Protein AF-A0A8S3JWG3-F1 (afdb_monomer)

pLDDT: mean 90.5, std 8.12, range [55.91, 97.75]

Solvent-accessible surface area (backbone atoms only — not comparable to full-atom values): 5491 Å² total; per-residue (Å²): 109,72,54,80,72,67,29,51,31,36,39,37,56,76,48,80,82,69,28,93,60,39,49,98,46,89,48,65,92,72,66,94,40,81,42,63,38,57,68,58,49,58,54,48,62,71,36,89,56,36,49,91,69,22,53,56,93,42,41,47,66,53,55,53,50,50,51,55,52,51,55,51,65,76,41,79,84,53,54,73,46,79,51,73,51,84,58,93,85,112

Nearest PDB structures (foldseek):
  2vyf-assembly1_B  TM=2.851E-01  e=9.852E+00  Geobacillus kaustophilus HTA426

Mean predicted aligned error: 3.99 Å

Radius of gyration: 13.69 Å; Cα contacts (8 Å, |Δi|>4): 101; chains: 1; bounding box: 32×31×35 Å

Organism: NCBI:txid392030

Secondary structure (DSSP, 8-state):
-GGGGT-EEEEEES-TTS-TTTTTS---SS-SSSEE-HHHHHHHHTSTTEETTEETTEEHHHHHHHHHHHHHHH-SSS-EEEEEE--TT-

Sequence (90 aa):
MINDSGYVTQWAEDMQFVGTFQYRLKGFRDPPVDHYGRPFYLFAESKKTSKPFCFGSITRFQAMFDWIRNFFDMYPHQPKFSYLFHADYS

Foldseek 3Di:
DVVVVQAQEEEEELDLCCDPQPPVHPRDPDDPHPYYCNVVNVVQCPDPCDDQQDSNPHGSVRVVVVVVVVVCVVCVPTHYYYDYYYDSVD

Structure (mmCIF, N/CA/C/O backbone):
data_AF-A0A8S3JWG3-F1
#
_entry.id   AF-A0A8S3JWG3-F1
#
loop_
_atom_site.group_PDB
_atom_site.id
_atom_site.type_symbol
_atom_site.label_atom_id
_atom_site.label_alt_id
_atom_site.label_comp_id
_atom_site.label_asym_id
_atom_site.label_entity_id
_atom_site.label_seq_id
_atom_site.pdbx_PDB_ins_code
_atom_site.Cartn_x
_atom_site.Cartn_y
_atom_site.Cartn_z
_atom_site.occupancy
_atom_site.B_iso_or_equiv
_atom_site.auth_seq_id
_atom_site.auth_comp_id
_atom_site.auth_asym_id
_atom_site.auth_atom_id
_atom_site.pdbx_PDB_model_num
ATOM 1 N N . MET A 1 1 ? -12.882 -10.934 12.341 1.00 55.91 1 MET A N 1
ATOM 2 C CA . MET A 1 1 ? -11.731 -10.286 11.664 1.00 55.91 1 MET A CA 1
ATOM 3 C C . MET A 1 1 ? -11.697 -8.814 12.067 1.00 55.91 1 MET A C 1
ATOM 5 O O . MET A 1 1 ? -12.703 -8.338 12.563 1.00 55.91 1 MET A O 1
ATOM 9 N N . ILE A 1 2 ? -10.575 -8.093 11.925 1.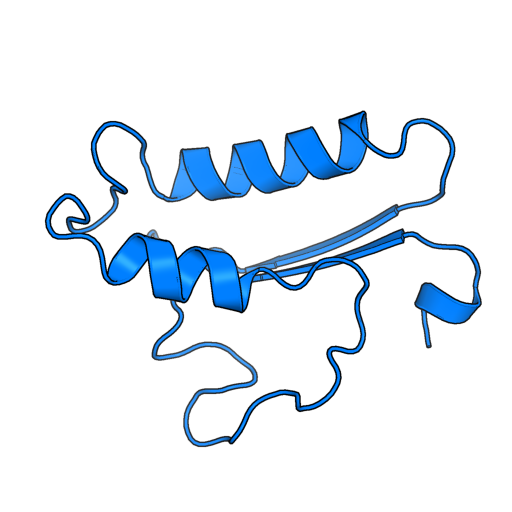00 62.72 2 ILE A N 1
ATOM 10 C CA . ILE A 1 2 ? -10.467 -6.683 12.382 1.00 62.72 2 ILE A CA 1
ATOM 11 C C . ILE A 1 2 ? -11.531 -5.782 11.724 1.00 62.72 2 ILE A C 1
ATOM 13 O O . ILE A 1 2 ? -12.058 -4.887 12.377 1.00 62.72 2 ILE A O 1
ATOM 17 N N . ASN A 1 3 ? -11.901 -6.074 10.473 1.00 60.84 3 ASN A N 1
ATOM 18 C CA . ASN A 1 3 ? -12.981 -5.383 9.766 1.00 60.84 3 ASN A CA 1
ATOM 19 C C . ASN A 1 3 ? -14.357 -5.551 10.467 1.00 60.84 3 ASN A C 1
ATOM 21 O O . ASN A 1 3 ? -15.124 -4.601 10.586 1.00 60.84 3 ASN A O 1
ATOM 25 N N . ASP A 1 4 ? -14.626 -6.705 11.090 1.00 69.56 4 ASP A N 1
ATOM 26 C CA . ASP A 1 4 ? -15.888 -6.955 11.816 1.00 69.56 4 ASP A CA 1
ATOM 27 C C . ASP A 1 4 ? -16.022 -6.128 13.110 1.00 69.56 4 ASP A C 1
ATOM 29 O O . ASP A 1 4 ? -17.089 -6.086 13.720 1.00 69.56 4 ASP A O 1
ATOM 33 N N . SER A 1 5 ? -14.946 -5.456 13.532 1.00 81.38 5 SER A N 1
ATOM 34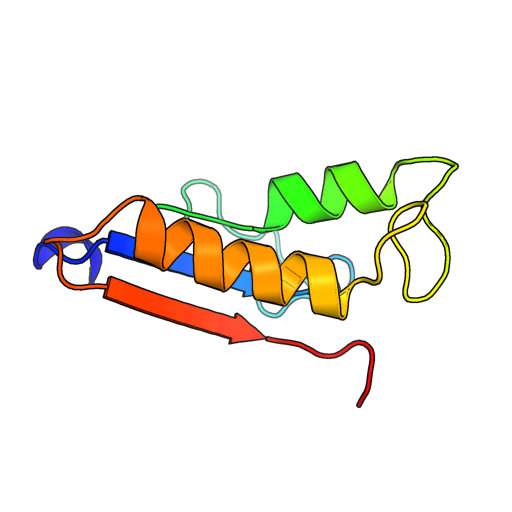 C CA . SER A 1 5 ? -14.921 -4.568 14.699 1.00 81.38 5 SER A CA 1
ATOM 35 C C . SER A 1 5 ? -15.203 -3.099 14.346 1.00 81.38 5 SER A C 1
ATOM 37 O O . SER A 1 5 ? -15.011 -2.225 15.192 1.00 81.38 5 SER A O 1
ATOM 39 N N . GLY A 1 6 ? -15.620 -2.803 13.107 1.00 88.75 6 GLY A N 1
ATOM 40 C CA . GLY A 1 6 ? -15.944 -1.448 12.641 1.00 88.75 6 GLY A CA 1
ATOM 41 C C . GLY A 1 6 ? -14.737 -0.611 12.203 1.00 88.75 6 GLY A C 1
ATOM 42 O O . GLY A 1 6 ? -14.870 0.598 12.010 1.00 88.75 6 GLY A O 1
ATOM 43 N N . TYR A 1 7 ? -13.565 -1.236 12.056 1.00 94.06 7 TYR A N 1
ATOM 44 C CA . TYR A 1 7 ? -12.373 -0.594 11.508 1.00 94.06 7 TYR A CA 1
ATOM 45 C C . TYR A 1 7 ? -12.383 -0.673 9.992 1.00 94.06 7 TYR A C 1
ATOM 47 O O . TYR A 1 7 ? -12.608 -1.742 9.436 1.00 94.06 7 TYR A O 1
ATOM 55 N N . VAL A 1 8 ? -12.004 0.421 9.338 1.00 95.88 8 VAL A N 1
ATOM 56 C CA . VAL A 1 8 ? -11.570 0.341 7.944 1.00 95.88 8 VAL A CA 1
ATOM 57 C C . VAL A 1 8 ? -10.132 -0.160 7.938 1.00 95.88 8 VAL A C 1
ATOM 59 O O . VAL A 1 8 ? -9.288 0.311 8.711 1.00 95.88 8 VAL A O 1
ATOM 62 N N . THR A 1 9 ? -9.849 -1.133 7.086 1.00 96.12 9 THR A N 1
ATOM 63 C CA . THR A 1 9 ? -8.594 -1.880 7.079 1.00 96.12 9 THR A CA 1
ATOM 64 C C . THR A 1 9 ? -7.875 -1.768 5.740 1.00 96.12 9 THR A C 1
ATOM 66 O O . THR A 1 9 ? -8.499 -1.788 4.678 1.00 96.12 9 THR A O 1
ATOM 69 N N . GLN A 1 10 ? -6.545 -1.672 5.771 1.00 95.50 10 GLN A N 1
ATOM 70 C CA . GLN A 1 10 ? -5.735 -1.733 4.556 1.00 95.50 10 GLN A CA 1
ATOM 71 C C . GLN A 1 10 ? -4.468 -2.571 4.711 1.00 95.50 10 GLN A C 1
ATOM 73 O O . GLN A 1 10 ? -3.832 -2.567 5.769 1.00 95.50 10 GLN A O 1
ATOM 78 N N . TRP A 1 11 ? -4.103 -3.253 3.621 1.00 94.25 11 TRP A N 1
ATOM 79 C CA . TRP A 1 11 ? -2.861 -4.006 3.471 1.00 94.25 11 TRP A CA 1
ATOM 80 C C . TRP A 1 11 ? -2.238 -3.799 2.090 1.00 94.25 11 TRP A C 1
ATOM 82 O O . TRP A 1 11 ? -2.899 -3.999 1.065 1.00 94.25 11 TRP A O 1
ATOM 92 N N . ALA A 1 12 ? -0.952 -3.452 2.050 1.00 94.06 12 ALA A N 1
ATOM 93 C CA . ALA A 1 12 ? -0.204 -3.299 0.806 1.00 94.06 12 ALA A CA 1
ATOM 94 C C . ALA A 1 12 ? 1.293 -3.594 0.979 1.00 94.06 12 ALA A C 1
ATOM 96 O O . ALA A 1 12 ? 1.858 -3.415 2.054 1.00 94.06 12 ALA A O 1
ATOM 97 N N . GLU A 1 13 ? 1.934 -4.003 -0.113 1.00 92.44 13 GLU A N 1
ATOM 98 C CA . GLU A 1 13 ? 3.383 -4.202 -0.213 1.00 92.44 13 GLU A CA 1
ATOM 99 C C . GLU A 1 13 ? 3.864 -3.583 -1.530 1.00 92.44 13 GLU A C 1
ATOM 101 O O . GLU A 1 13 ? 3.118 -3.576 -2.507 1.00 92.44 13 GLU A O 1
ATOM 106 N N . ASP A 1 14 ? 5.081 -3.062 -1.596 1.00 89.00 14 ASP A N 1
ATOM 107 C CA . ASP A 1 14 ? 5.639 -2.432 -2.803 1.00 89.00 14 ASP A CA 1
ATOM 108 C C . ASP A 1 14 ? 6.328 -3.417 -3.766 1.00 89.00 14 ASP A C 1
ATOM 110 O O . ASP A 1 14 ? 6.519 -3.082 -4.932 1.00 89.00 14 ASP A O 1
ATOM 114 N N . MET A 1 15 ? 6.643 -4.639 -3.318 1.00 88.00 15 MET A N 1
ATOM 115 C CA . MET A 1 15 ? 7.249 -5.702 -4.133 1.00 88.00 15 MET A CA 1
ATOM 116 C C . MET A 1 15 ? 6.280 -6.856 -4.421 1.00 88.00 15 MET A C 1
ATOM 118 O O . MET A 1 15 ? 6.258 -7.877 -3.730 1.00 88.00 15 MET A O 1
ATOM 122 N N . GLN A 1 16 ? 5.502 -6.763 -5.500 1.00 83.25 16 GLN A N 1
ATOM 123 C CA . GLN A 1 16 ? 4.431 -7.739 -5.761 1.00 83.25 16 GLN A CA 1
ATOM 124 C C . GLN A 1 16 ? 4.904 -9.151 -6.127 1.00 83.25 16 GLN A C 1
ATOM 126 O O . GLN A 1 16 ? 4.119 -10.101 -6.014 1.00 83.25 16 GLN A O 1
ATOM 131 N N . PHE A 1 17 ? 6.150 -9.306 -6.575 1.00 82.94 17 PHE A N 1
ATOM 132 C CA . PHE A 1 17 ? 6.708 -10.599 -6.983 1.00 82.94 17 PHE A CA 1
ATOM 133 C C . PHE A 1 17 ? 7.220 -11.443 -5.801 1.00 82.94 17 PHE A C 1
ATOM 135 O O . PHE A 1 17 ? 7.274 -12.668 -5.911 1.00 82.94 17 PHE A O 1
ATOM 142 N N . VAL A 1 18 ? 7.554 -10.808 -4.672 1.00 88.62 18 VAL A N 1
ATOM 143 C CA . VAL A 1 18 ? 8.058 -11.444 -3.434 1.00 88.62 18 VAL A CA 1
ATOM 144 C C . VAL A 1 18 ? 7.218 -11.087 -2.203 1.00 88.62 18 VAL A C 1
ATOM 146 O O . VAL A 1 18 ? 7.683 -11.221 -1.078 1.00 88.62 18 VAL A O 1
ATOM 149 N N . GLY A 1 19 ? 5.969 -10.663 -2.409 1.00 87.12 19 GLY A N 1
ATOM 150 C CA . GLY A 1 19 ? 5.071 -10.278 -1.321 1.00 87.12 19 GLY A CA 1
ATOM 151 C C . GLY A 1 19 ? 4.807 -11.411 -0.325 1.00 87.12 19 GLY A C 1
ATOM 152 O O . GLY A 1 19 ? 4.753 -12.594 -0.694 1.00 87.12 19 GLY A O 1
ATOM 153 N N . THR A 1 20 ? 4.605 -11.034 0.935 1.00 90.75 20 THR A N 1
ATOM 154 C CA . THR A 1 20 ? 4.469 -11.913 2.106 1.00 90.75 20 THR A CA 1
ATOM 155 C C . THR A 1 20 ? 3.454 -13.038 1.894 1.00 90.75 20 THR A C 1
ATOM 157 O O . THR A 1 20 ? 3.668 -14.168 2.331 1.00 90.75 20 THR A O 1
ATOM 160 N N . PHE A 1 21 ? 2.348 -12.758 1.198 1.00 89.88 21 PHE A N 1
ATOM 161 C CA . PHE A 1 21 ? 1.242 -13.710 1.040 1.00 89.88 21 PHE A CA 1
ATOM 162 C C . PHE A 1 21 ? 1.168 -14.372 -0.340 1.00 89.88 21 PHE A C 1
ATOM 164 O O . PHE A 1 21 ? 0.315 -15.234 -0.560 1.00 89.88 21 PHE A O 1
ATOM 171 N N . GLN A 1 22 ? 2.013 -13.973 -1.292 1.00 87.88 22 GLN A N 1
ATOM 172 C CA . GLN A 1 22 ? 1.934 -14.426 -2.687 1.00 87.88 22 GLN A CA 1
ATOM 173 C C . GLN A 1 22 ? 3.243 -15.038 -3.183 1.00 87.88 22 GLN A C 1
ATOM 175 O O . GLN A 1 22 ? 3.223 -15.779 -4.167 1.00 87.88 22 GLN A O 1
ATOM 180 N N . TYR A 1 23 ? 4.374 -14.811 -2.509 1.00 90.69 23 TYR A N 1
ATOM 181 C CA . TYR A 1 23 ? 5.605 -15.513 -2.844 1.00 90.69 23 TYR A CA 1
ATOM 182 C C . TYR A 1 23 ? 5.423 -17.022 -2.631 1.00 90.69 23 TYR A C 1
ATOM 184 O O . TYR A 1 23 ? 5.253 -17.494 -1.510 1.00 90.69 23 TYR A O 1
ATOM 192 N N . ARG A 1 24 ? 5.438 -17.785 -3.735 1.00 91.44 24 ARG A N 1
ATOM 193 C CA . ARG A 1 24 ? 5.211 -19.248 -3.768 1.00 91.44 24 ARG A CA 1
ATOM 194 C C . ARG A 1 24 ? 3.833 -19.698 -3.257 1.00 91.44 24 ARG A C 1
ATOM 196 O O . ARG A 1 24 ? 3.626 -20.887 -3.026 1.00 91.44 24 ARG A O 1
ATOM 203 N N . LEU A 1 25 ? 2.884 -18.773 -3.130 1.00 91.56 25 LEU A N 1
ATOM 204 C CA . LEU A 1 25 ? 1.512 -19.009 -2.678 1.00 91.56 25 LEU A CA 1
ATOM 205 C C . LEU A 1 25 ? 0.517 -18.408 -3.681 1.00 91.56 25 LEU A C 1
ATOM 207 O O . LEU A 1 25 ? 0.886 -17.653 -4.576 1.00 91.56 25 LEU A O 1
ATOM 211 N N . LYS A 1 26 ? -0.773 -18.734 -3.544 1.00 88.81 26 LYS A N 1
ATOM 212 C CA . LYS A 1 26 ? -1.830 -18.179 -4.414 1.00 88.81 26 LYS A CA 1
ATOM 213 C C . LYS A 1 26 ? -2.340 -16.805 -3.960 1.00 88.81 26 LYS A C 1
ATOM 215 O O . LYS A 1 26 ? -3.110 -16.185 -4.688 1.00 88.81 26 LYS A O 1
ATOM 220 N N . GLY A 1 27 ? -1.920 -16.326 -2.787 1.00 89.25 27 GLY A N 1
ATOM 221 C CA . GLY A 1 27 ? -2.495 -15.137 -2.165 1.00 89.25 27 GLY A CA 1
ATOM 222 C C . GLY A 1 27 ? -3.932 -15.349 -1.695 1.00 89.25 27 GLY A C 1
ATOM 223 O O . GLY A 1 27 ? -4.387 -16.476 -1.493 1.00 89.25 27 GLY A O 1
ATOM 224 N N . PHE A 1 28 ? -4.644 -14.240 -1.521 1.00 90.12 28 PHE A N 1
ATOM 225 C CA . PHE A 1 28 ? -6.034 -14.227 -1.081 1.00 90.12 28 PHE A CA 1
ATOM 226 C C . PHE A 1 28 ? -6.987 -14.298 -2.275 1.00 90.12 28 PHE A C 1
ATOM 228 O O . PHE A 1 28 ? -6.837 -13.532 -3.227 1.00 90.12 28 PHE A O 1
ATOM 235 N N . ARG A 1 29 ? -7.981 -15.193 -2.204 1.00 89.69 29 ARG A N 1
ATOM 236 C CA . ARG A 1 29 ? -9.154 -15.139 -3.091 1.00 89.69 29 ARG A CA 1
ATOM 237 C C . ARG A 1 29 ? -10.050 -13.971 -2.687 1.00 89.69 29 ARG A C 1
ATOM 239 O O . ARG A 1 29 ? -10.356 -13.131 -3.521 1.00 89.69 29 ARG A O 1
ATOM 246 N N . ASP A 1 30 ? -10.368 -13.920 -1.398 1.00 91.19 30 ASP A N 1
ATOM 247 C CA . ASP A 1 30 ? -11.139 -12.868 -0.750 1.00 91.19 30 ASP A CA 1
ATOM 248 C C . ASP A 1 30 ? -10.195 -12.154 0.231 1.00 91.19 30 ASP A C 1
ATOM 250 O O . ASP A 1 30 ? -9.782 -12.762 1.227 1.00 91.19 30 ASP A O 1
ATOM 254 N N . PRO A 1 31 ? -9.729 -10.929 -0.079 1.00 90.81 31 PRO A N 1
ATOM 255 C CA . PRO A 1 31 ? -8.794 -10.215 0.782 1.00 90.81 31 PRO A CA 1
ATOM 256 C C . PRO A 1 31 ? -9.396 -9.966 2.175 1.00 90.81 31 PRO A C 1
ATOM 258 O O . PRO A 1 31 ? -10.537 -9.523 2.265 1.00 90.81 31 PRO A O 1
ATOM 261 N N . PRO A 1 32 ? -8.642 -10.185 3.268 1.00 90.94 32 PRO A N 1
ATOM 262 C CA . PRO A 1 32 ? -9.139 -9.993 4.635 1.00 90.94 32 PRO A CA 1
ATOM 263 C C . PRO A 1 32 ? -9.131 -8.515 5.078 1.00 90.94 32 PRO A C 1
ATOM 265 O O . PRO A 1 32 ? -9.124 -8.230 6.276 1.00 90.94 32 PRO A O 1
ATOM 268 N N . VAL A 1 33 ? -9.055 -7.585 4.122 1.00 93.31 33 VAL A N 1
ATOM 269 C CA . VAL A 1 33 ? -8.997 -6.135 4.333 1.00 93.31 33 VAL A CA 1
ATOM 270 C C . VAL A 1 33 ? -9.896 -5.422 3.331 1.00 93.31 33 VAL A C 1
ATOM 272 O O . VAL A 1 33 ? -10.124 -5.933 2.235 1.00 93.31 33 VAL A O 1
ATOM 275 N N . ASP A 1 34 ? -10.330 -4.212 3.669 1.00 94.50 34 ASP A N 1
ATOM 276 C CA . ASP A 1 34 ? -11.159 -3.383 2.785 1.00 94.50 34 ASP A CA 1
ATOM 277 C C . ASP A 1 34 ? -10.359 -2.854 1.592 1.00 94.50 34 ASP A C 1
ATOM 279 O O . ASP A 1 34 ? -10.845 -2.835 0.462 1.00 94.50 34 ASP A O 1
ATOM 283 N N . HIS A 1 35 ? -9.103 -2.466 1.835 1.00 94.88 35 HIS A N 1
ATOM 284 C CA . HIS A 1 35 ? -8.210 -1.920 0.814 1.00 94.88 35 HIS A CA 1
ATOM 285 C C . HIS A 1 35 ? -6.976 -2.793 0.658 1.00 94.88 35 HIS A C 1
ATOM 287 O O . HIS A 1 35 ? -6.020 -2.719 1.433 1.00 94.88 35 HIS A O 1
ATOM 293 N N . TYR A 1 36 ? -6.994 -3.624 -0.379 1.00 94.44 36 TYR A N 1
ATOM 294 C CA . TYR A 1 36 ? -5.871 -4.476 -0.737 1.00 94.44 36 TYR A CA 1
ATOM 295 C C . TYR A 1 36 ? -5.052 -3.843 -1.864 1.00 94.44 36 TYR A C 1
ATOM 297 O O . TYR A 1 36 ? -5.546 -3.674 -2.976 1.00 94.44 36 TYR A O 1
ATOM 305 N N . GLY A 1 37 ? -3.786 -3.516 -1.598 1.00 93.94 37 GLY A N 1
ATOM 306 C CA . GLY A 1 37 ? -2.938 -2.773 -2.536 1.00 93.94 37 GLY A CA 1
ATOM 307 C C . GLY A 1 37 ? -2.438 -3.575 -3.745 1.00 93.94 37 GLY A C 1
ATOM 308 O O . GLY A 1 37 ? -2.077 -2.986 -4.762 1.00 93.94 37 GLY A O 1
ATOM 309 N N . ARG A 1 38 ? -2.422 -4.914 -3.695 1.00 92.94 38 ARG A N 1
ATOM 310 C CA . ARG A 1 38 ? -1.815 -5.753 -4.752 1.00 92.94 38 ARG A CA 1
ATOM 311 C C . ARG A 1 38 ? -2.312 -5.458 -6.177 1.00 92.94 38 ARG A C 1
ATOM 313 O O . ARG A 1 38 ? -1.463 -5.340 -7.061 1.00 92.94 38 ARG A O 1
ATOM 320 N N . PRO A 1 39 ? -3.627 -5.332 -6.448 1.00 93.44 39 PRO A N 1
ATOM 321 C CA 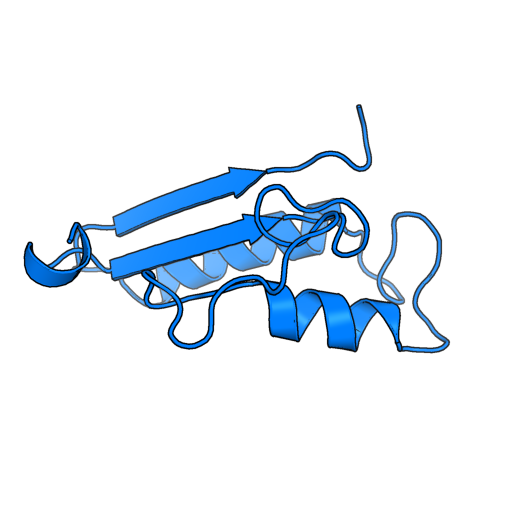. PRO A 1 39 ? -4.109 -5.021 -7.792 1.00 93.44 39 PRO A CA 1
ATOM 322 C C . PRO A 1 39 ? -3.538 -3.709 -8.344 1.00 93.44 39 PRO A C 1
ATOM 324 O O . PRO A 1 39 ? -3.179 -3.654 -9.520 1.00 93.44 39 PRO A O 1
ATOM 327 N N . PHE A 1 40 ? -3.395 -2.682 -7.497 1.00 93.81 40 PHE A N 1
ATOM 328 C CA . PHE A 1 40 ? -2.785 -1.409 -7.881 1.00 93.81 40 PHE A CA 1
ATOM 329 C C . PHE A 1 40 ? -1.328 -1.602 -8.305 1.00 93.81 40 PHE A C 1
ATOM 331 O O . PHE A 1 40 ? -0.966 -1.212 -9.414 1.00 93.81 40 PHE A O 1
ATOM 338 N N . TYR A 1 41 ? -0.510 -2.251 -7.475 1.00 92.62 41 TYR A N 1
ATOM 339 C CA . TYR A 1 41 ? 0.909 -2.433 -7.781 1.00 92.62 41 TYR A CA 1
ATOM 340 C C . TYR A 1 41 ? 1.137 -3.330 -9.005 1.00 92.62 41 TYR A C 1
ATOM 342 O O . TYR A 1 41 ? 1.948 -2.980 -9.857 1.00 92.62 41 TYR A O 1
ATOM 350 N N . LEU A 1 42 ? 0.375 -4.421 -9.167 1.00 93.19 42 LEU A N 1
ATOM 351 C CA . LEU A 1 42 ? 0.450 -5.265 -10.370 1.00 93.19 42 LEU A CA 1
ATOM 352 C C . LEU A 1 42 ? 0.161 -4.460 -11.643 1.00 93.19 42 LEU A C 1
ATOM 354 O O . LEU A 1 42 ? 0.846 -4.598 -12.658 1.00 93.19 42 LEU A O 1
ATOM 358 N N . PHE A 1 43 ? -0.855 -3.597 -11.592 1.00 94.38 43 PHE A N 1
ATOM 359 C CA . PHE A 1 43 ? -1.185 -2.729 -12.712 1.00 94.38 43 PHE A CA 1
ATOM 360 C C . PHE A 1 43 ? -0.110 -1.665 -12.946 1.00 94.38 43 PHE A C 1
ATOM 362 O O . PHE A 1 43 ? 0.284 -1.459 -14.096 1.00 94.38 43 PHE A O 1
ATOM 369 N N . ALA A 1 44 ? 0.368 -1.004 -11.891 1.00 93.50 44 ALA A N 1
ATOM 370 C CA . ALA A 1 44 ? 1.384 0.039 -11.975 1.00 93.50 44 ALA A CA 1
ATOM 371 C C . ALA A 1 44 ? 2.695 -0.503 -12.567 1.00 93.50 44 ALA A C 1
ATOM 373 O O . ALA A 1 44 ? 3.230 0.085 -13.507 1.00 93.50 44 ALA A O 1
ATOM 374 N N . GLU A 1 45 ? 3.149 -1.670 -12.107 1.00 92.12 45 GLU A N 1
ATOM 375 C CA . GLU A 1 45 ? 4.350 -2.352 -12.602 1.00 92.12 45 GLU A CA 1
ATOM 376 C C . GLU A 1 45 ? 4.218 -2.820 -14.057 1.00 92.12 45 GLU A C 1
ATOM 378 O O . G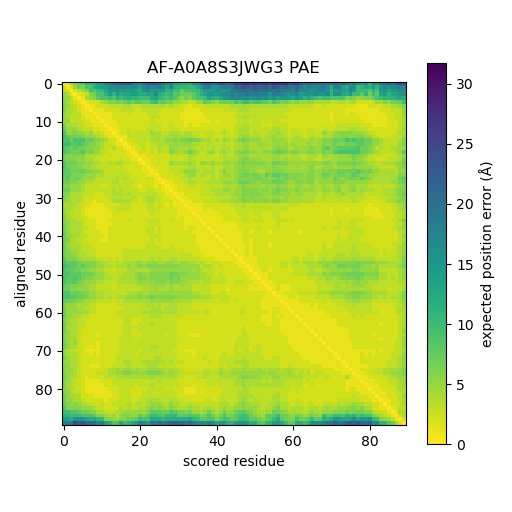LU A 1 45 ? 5.204 -2.822 -14.792 1.00 92.12 45 GLU A O 1
ATOM 383 N N . SER A 1 46 ? 3.004 -3.156 -14.513 1.00 93.62 46 SER A N 1
ATOM 384 C CA . SER A 1 46 ? 2.758 -3.558 -15.908 1.00 93.62 46 SER A CA 1
ATOM 385 C C . SER A 1 46 ? 2.920 -2.418 -16.925 1.00 93.62 46 SER A C 1
ATOM 387 O O . SER A 1 46 ? 2.968 -2.653 -18.137 1.00 93.62 46 SER A O 1
ATOM 389 N N . LYS A 1 47 ? 2.972 -1.158 -16.470 1.00 95.69 47 LYS A N 1
ATOM 390 C CA . LYS A 1 47 ? 3.085 -0.002 -17.364 1.00 95.69 47 LYS A CA 1
ATOM 391 C C . LYS A 1 47 ? 4.495 0.129 -17.915 1.00 95.69 47 LYS A C 1
ATOM 393 O O . LYS A 1 47 ? 5.472 0.073 -17.183 1.00 95.69 47 LYS A O 1
ATOM 398 N N . LYS A 1 48 ? 4.603 0.454 -19.209 1.00 94.12 48 LYS A N 1
ATOM 399 C CA . LYS A 1 48 ? 5.891 0.755 -19.870 1.00 94.12 48 LYS A CA 1
ATOM 400 C C . LYS A 1 48 ? 6.658 1.912 -19.213 1.00 94.12 48 LYS A C 1
ATOM 402 O O . LYS A 1 48 ? 7.875 2.003 -19.351 1.00 94.12 48 LYS A O 1
ATOM 407 N N . THR A 1 49 ? 5.937 2.806 -18.538 1.00 94.44 49 THR A N 1
ATOM 408 C CA . THR A 1 49 ? 6.479 3.939 -17.780 1.00 94.44 49 THR A CA 1
ATOM 409 C C . THR A 1 49 ? 6.994 3.547 -16.396 1.00 94.44 49 THR A C 1
ATOM 411 O O . THR A 1 49 ? 7.680 4.350 -15.771 1.00 94.44 49 THR A O 1
ATOM 414 N N . SER A 1 50 ? 6.692 2.339 -15.909 1.00 93.12 50 SER A N 1
ATOM 415 C CA . SER A 1 50 ? 7.266 1.815 -14.673 1.00 93.12 50 SER A CA 1
ATOM 416 C C . SER A 1 50 ? 8.751 1.531 -14.878 1.00 93.12 50 SER A C 1
ATOM 418 O O . SER A 1 50 ? 9.159 0.857 -15.829 1.00 93.12 50 SER A O 1
ATOM 420 N N . LYS A 1 51 ? 9.566 2.071 -13.980 1.00 91.50 51 LYS A N 1
ATOM 421 C CA . LYS A 1 51 ? 11.019 1.896 -13.923 1.00 91.50 51 LYS A CA 1
ATOM 422 C C . LYS A 1 51 ? 11.395 1.462 -12.503 1.00 91.50 51 LYS A C 1
ATOM 424 O O . LYS A 1 51 ? 10.552 1.549 -11.607 1.00 91.50 51 LYS A O 1
ATOM 429 N N . PRO A 1 52 ? 12.627 0.977 -12.270 1.00 89.31 52 PRO A N 1
ATOM 430 C CA . PRO A 1 52 ? 13.100 0.762 -10.906 1.00 89.31 52 PRO A CA 1
ATOM 431 C C . PRO A 1 52 ? 12.817 2.001 -10.049 1.00 89.31 52 PRO A C 1
ATOM 433 O O . PRO A 1 52 ? 13.082 3.119 -10.492 1.00 89.31 52 PRO A O 1
ATOM 436 N N . PHE A 1 53 ? 12.217 1.796 -8.875 1.00 88.88 53 PHE A N 1
ATOM 437 C CA . PHE A 1 53 ? 11.873 2.839 -7.898 1.00 88.88 53 PHE A CA 1
ATOM 438 C C . PHE A 1 53 ? 10.801 3.867 -8.305 1.00 88.88 53 PHE A C 1
ATOM 440 O O . PHE A 1 53 ? 10.406 4.672 -7.460 1.00 88.88 53 PHE A O 1
ATOM 447 N N . CYS A 1 54 ? 10.269 3.839 -9.534 1.00 92.56 54 CYS A N 1
ATOM 448 C CA . CYS A 1 54 ? 9.318 4.848 -10.021 1.00 92.56 54 CYS A CA 1
ATOM 449 C C . CYS A 1 54 ? 8.145 4.260 -10.820 1.00 92.56 54 CYS A C 1
ATOM 451 O O . CYS A 1 54 ? 8.312 3.371 -11.656 1.00 92.56 54 CYS A O 1
ATOM 453 N N . PHE A 1 55 ? 6.962 4.848 -10.649 1.00 93.44 55 PHE A N 1
ATOM 454 C CA . PHE A 1 55 ? 5.811 4.664 -11.531 1.00 93.44 55 PHE A CA 1
ATOM 455 C C . PHE A 1 55 ? 5.632 5.918 -12.396 1.00 93.44 55 PHE A C 1
ATOM 457 O O . PHE A 1 55 ? 4.957 6.870 -12.014 1.00 93.44 55 PHE A O 1
ATOM 464 N N . GLY A 1 56 ? 6.259 5.956 -13.576 1.00 93.62 56 GLY A N 1
ATOM 465 C CA . GLY A 1 56 ? 6.284 7.170 -14.394 1.00 93.62 56 GLY A CA 1
ATOM 466 C C . GLY A 1 56 ? 7.050 8.297 -13.697 1.00 93.62 56 GLY A C 1
ATOM 467 O O . GLY A 1 56 ? 8.241 8.154 -13.441 1.00 93.62 56 GLY A O 1
ATOM 468 N N . SER A 1 57 ? 6.377 9.413 -13.409 1.00 94.94 57 SER A N 1
ATOM 469 C CA . SER A 1 57 ? 6.978 10.593 -12.770 1.00 94.94 57 SER A CA 1
ATOM 470 C C . SER A 1 57 ? 6.941 10.579 -11.239 1.00 94.94 57 SER A C 1
ATOM 472 O O . 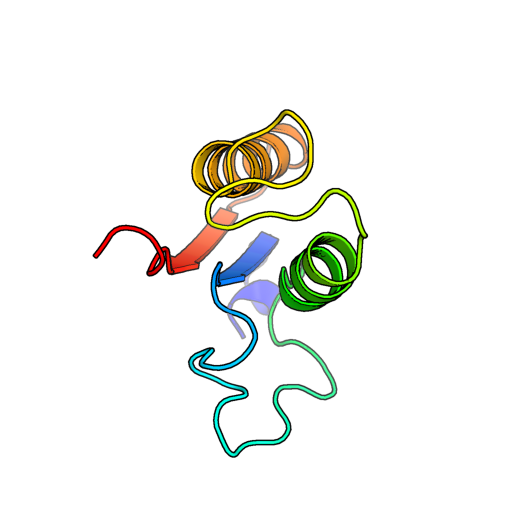SER A 1 57 ? 7.467 11.504 -10.629 1.00 94.94 57 SER A O 1
ATOM 474 N N . ILE A 1 58 ? 6.309 9.579 -10.615 1.00 95.06 58 ILE A N 1
ATOM 475 C CA . ILE A 1 58 ? 6.219 9.458 -9.152 1.00 95.06 58 ILE A CA 1
ATOM 476 C C . ILE A 1 58 ? 7.122 8.332 -8.648 1.00 95.06 58 ILE A C 1
ATOM 478 O O . ILE A 1 58 ? 7.259 7.297 -9.305 1.00 95.06 58 ILE A O 1
ATOM 482 N N . THR A 1 59 ? 7.728 8.508 -7.474 1.00 93.31 59 THR A N 1
ATOM 483 C CA . THR A 1 59 ? 8.496 7.431 -6.832 1.00 93.31 59 THR A CA 1
ATOM 484 C C . THR A 1 59 ? 7.548 6.392 -6.227 1.00 93.31 59 THR A C 1
ATOM 486 O O . THR A 1 59 ? 6.412 6.704 -5.863 1.00 93.31 59 THR A O 1
ATOM 489 N N . ARG A 1 60 ? 7.997 5.139 -6.098 1.00 91.38 60 ARG A N 1
ATOM 490 C CA . ARG A 1 60 ? 7.225 4.062 -5.450 1.00 91.38 60 ARG A CA 1
ATOM 491 C C . ARG A 1 60 ? 6.931 4.382 -3.984 1.00 91.38 60 ARG A C 1
ATOM 493 O O . ARG A 1 60 ? 5.816 4.137 -3.529 1.00 91.38 60 ARG A O 1
ATOM 500 N N . PHE A 1 61 ? 7.889 5.012 -3.301 1.00 91.56 61 PHE A N 1
ATOM 501 C CA . PHE A 1 61 ? 7.701 5.538 -1.949 1.00 91.56 61 PHE A CA 1
ATOM 502 C C . PHE A 1 61 ? 6.596 6.586 -1.891 1.00 91.56 61 PHE A C 1
ATOM 504 O O . PHE A 1 61 ? 5.694 6.479 -1.064 1.00 91.56 61 PHE A O 1
ATOM 511 N N . GLN A 1 62 ? 6.616 7.563 -2.802 1.00 94.56 62 GLN A N 1
ATOM 512 C CA . GLN A 1 62 ? 5.561 8.567 -2.871 1.00 94.56 62 GLN A CA 1
ATOM 513 C C . GLN A 1 62 ? 4.202 7.917 -3.148 1.00 94.56 62 GLN A C 1
ATOM 515 O O . GLN A 1 62 ? 3.234 8.249 -2.478 1.00 94.56 62 GLN A O 1
ATOM 520 N N . ALA A 1 63 ? 4.130 6.938 -4.055 1.00 94.31 63 ALA A N 1
ATOM 521 C CA . ALA A 1 63 ? 2.891 6.214 -4.324 1.00 94.31 63 ALA A CA 1
ATOM 522 C C . ALA A 1 63 ? 2.335 5.506 -3.072 1.00 94.31 63 ALA A C 1
ATOM 524 O O . ALA A 1 63 ? 1.139 5.601 -2.800 1.00 94.31 63 ALA A O 1
ATOM 525 N N . MET A 1 64 ? 3.187 4.833 -2.286 1.00 94.12 64 MET A N 1
ATOM 526 C CA . MET A 1 64 ? 2.765 4.185 -1.037 1.00 94.12 64 MET A CA 1
ATOM 527 C C . MET A 1 64 ? 2.378 5.208 0.040 1.00 94.12 64 MET A C 1
ATOM 529 O O . MET A 1 64 ? 1.399 5.016 0.759 1.00 94.12 64 MET A O 1
ATOM 533 N N . PHE A 1 65 ? 3.114 6.312 0.153 1.00 94.50 65 PHE A N 1
ATOM 534 C CA . PHE A 1 65 ? 2.794 7.370 1.106 1.00 94.50 65 PHE A CA 1
ATOM 535 C C . PHE A 1 65 ? 1.457 8.042 0.770 1.00 94.50 65 PHE A C 1
ATOM 537 O O . PHE A 1 65 ? 0.624 8.249 1.652 1.00 94.50 65 PHE A O 1
ATOM 544 N N . ASP A 1 66 ? 1.208 8.312 -0.511 1.00 95.75 66 ASP A N 1
ATOM 545 C CA . ASP A 1 66 ? -0.057 8.850 -1.014 1.00 95.75 66 ASP A CA 1
ATOM 546 C C . ASP A 1 66 ? -1.206 7.869 -0.772 1.00 95.75 66 ASP A C 1
ATOM 548 O O . ASP A 1 66 ? -2.287 8.290 -0.366 1.00 95.75 66 ASP A O 1
ATOM 552 N N . TRP A 1 67 ? -0.962 6.563 -0.924 1.00 95.44 67 TRP A N 1
ATOM 553 C CA . TRP A 1 67 ? -1.923 5.518 -0.569 1.00 95.44 67 TRP A CA 1
ATOM 554 C C . TRP A 1 67 ? -2.343 5.603 0.906 1.00 95.44 67 TRP A C 1
ATOM 556 O O . TRP A 1 67 ? -3.537 5.599 1.211 1.00 95.44 67 TRP A O 1
ATOM 566 N N . ILE A 1 68 ? -1.380 5.758 1.824 1.00 95.69 68 ILE A N 1
ATOM 567 C CA . ILE A 1 68 ? -1.666 5.926 3.257 1.00 95.69 68 ILE A CA 1
ATOM 568 C C . ILE A 1 68 ? -2.444 7.221 3.504 1.00 95.69 68 ILE A C 1
ATOM 570 O O . ILE A 1 68 ? -3.461 7.187 4.191 1.00 95.69 68 ILE A O 1
ATOM 574 N N . ARG A 1 69 ? -2.008 8.355 2.943 1.00 97.12 69 ARG A N 1
ATOM 575 C CA . ARG A 1 69 ? -2.689 9.647 3.141 1.00 97.12 69 ARG A CA 1
ATOM 576 C C . ARG A 1 69 ? -4.139 9.602 2.671 1.00 97.12 69 ARG A C 1
ATOM 578 O O . ARG A 1 69 ? -5.039 9.883 3.459 1.00 97.12 69 ARG A O 1
ATOM 585 N N . ASN A 1 70 ? -4.363 9.134 1.445 1.00 97.12 70 ASN A N 1
ATOM 586 C CA . ASN A 1 70 ? -5.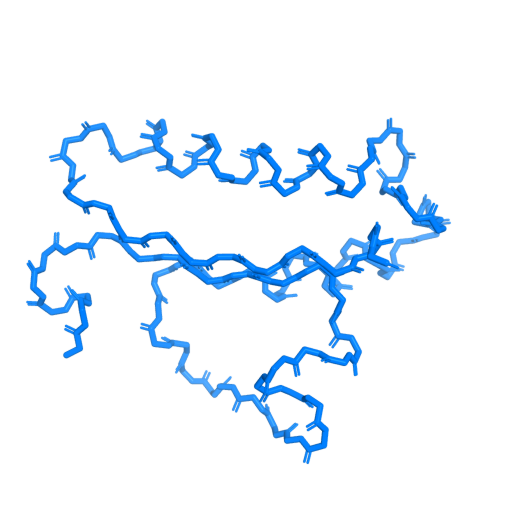697 9.021 0.862 1.00 97.12 70 ASN A CA 1
ATOM 587 C C . ASN A 1 70 ? -6.612 8.128 1.710 1.00 97.12 70 ASN A C 1
ATOM 589 O O . ASN A 1 70 ? -7.778 8.458 1.904 1.00 97.12 70 ASN A O 1
ATOM 593 N N . PHE A 1 71 ? -6.091 7.033 2.269 1.00 96.94 71 PHE A N 1
ATOM 594 C CA . PHE A 1 71 ? -6.854 6.183 3.180 1.00 96.94 71 PHE A CA 1
ATOM 595 C C . PHE A 1 71 ? -7.308 6.930 4.444 1.00 96.94 71 PHE A C 1
ATOM 597 O O . PHE A 1 71 ? -8.444 6.772 4.888 1.00 96.94 71 PHE A O 1
ATOM 604 N N . PHE A 1 72 ? -6.458 7.776 5.028 1.00 96.31 72 PHE A N 1
ATOM 605 C CA . PHE A 1 72 ? -6.852 8.564 6.197 1.00 96.31 72 PHE A CA 1
ATOM 606 C C . PHE A 1 72 ? -7.840 9.682 5.853 1.00 96.31 72 PHE A C 1
ATOM 608 O O . PHE A 1 72 ? -8.752 9.911 6.655 1.00 96.31 72 PHE A O 1
ATOM 615 N N . ASP A 1 73 ? -7.689 10.304 4.682 1.00 97.75 73 ASP A N 1
ATOM 616 C CA . ASP A 1 73 ? -8.550 11.385 4.189 1.00 97.75 73 ASP A CA 1
ATOM 617 C C . ASP A 1 73 ? -9.943 10.881 3.778 1.00 97.75 73 ASP A C 1
ATOM 619 O O . ASP A 1 73 ? -10.948 11.530 4.065 1.00 97.75 73 ASP A O 1
ATOM 623 N N . MET A 1 74 ? -10.030 9.699 3.155 1.00 96.81 74 MET A N 1
ATOM 624 C CA . MET A 1 74 ? -11.301 9.086 2.739 1.00 96.81 74 MET A CA 1
ATOM 625 C C . MET A 1 74 ? -12.189 8.677 3.917 1.00 96.81 74 MET A C 1
ATOM 627 O O . MET A 1 74 ? -13.414 8.667 3.792 1.00 96.81 74 MET A O 1
ATOM 631 N N . TYR A 1 75 ? -11.583 8.334 5.053 1.00 96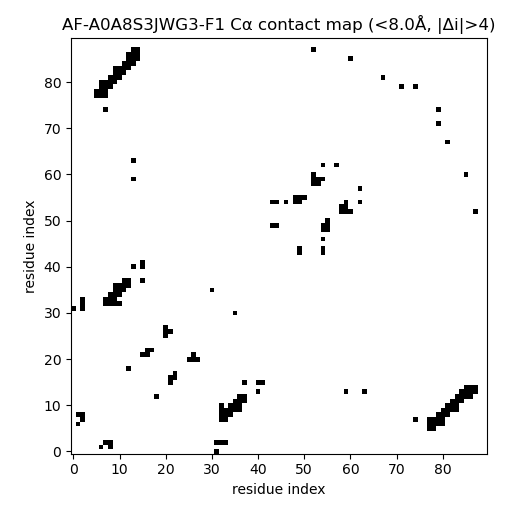.25 75 TYR A N 1
ATOM 632 C CA . TYR A 1 75 ? -12.281 7.832 6.233 1.00 96.25 75 TYR A CA 1
ATOM 633 C C . TYR A 1 75 ? -12.023 8.737 7.442 1.00 96.25 75 TYR A C 1
ATOM 635 O O . TYR A 1 75 ? -11.309 8.341 8.366 1.00 96.25 75 TYR A O 1
ATOM 643 N N . PRO A 1 76 ? -12.556 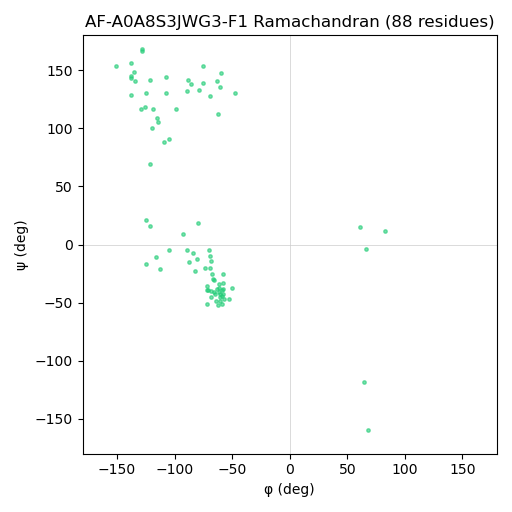9.972 7.471 1.00 95.81 76 PRO A N 1
ATOM 644 C CA . PRO A 1 76 ? -12.217 10.951 8.504 1.00 95.81 76 PRO A CA 1
ATOM 645 C C . PRO A 1 76 ? -12.719 10.563 9.902 1.00 95.81 76 PRO A C 1
ATOM 647 O O . PRO A 1 76 ? -12.134 10.986 10.897 1.00 95.81 76 PRO A O 1
ATOM 650 N N . HIS A 1 77 ? -13.775 9.748 9.993 1.00 96.25 77 HIS A N 1
ATOM 651 C CA . HIS A 1 77 ? -14.470 9.458 11.253 1.00 96.25 77 HIS A CA 1
ATOM 652 C C . HIS A 1 77 ? -14.396 7.992 11.688 1.00 96.25 77 HIS A C 1
ATOM 654 O O . HIS A 1 77 ? -14.775 7.667 12.811 1.00 96.25 77 HIS A O 1
ATOM 660 N N . GLN A 1 78 ? -13.925 7.100 10.820 1.00 95.25 78 GLN A N 1
ATOM 661 C CA . GLN A 1 78 ? -13.841 5.677 11.107 1.00 95.25 78 GLN A CA 1
ATOM 662 C C . GLN A 1 78 ? -12.500 5.346 11.771 1.00 95.25 78 GLN A C 1
ATOM 664 O O . GLN A 1 78 ? -11.463 5.898 11.380 1.00 95.25 78 GLN A O 1
ATOM 669 N N . PRO A 1 79 ? -12.481 4.427 12.748 1.00 94.50 79 PRO A N 1
ATOM 670 C CA . PRO A 1 79 ? -11.228 3.880 13.229 1.00 94.50 79 PRO A CA 1
ATOM 671 C C . PRO A 1 79 ? -10.547 3.117 12.085 1.00 94.50 79 PRO A C 1
ATOM 673 O O . PRO A 1 79 ? -11.188 2.466 11.260 1.00 94.50 79 PRO A O 1
ATOM 676 N N . LYS A 1 80 ? -9.227 3.256 12.003 1.00 94.31 80 LYS A N 1
ATOM 677 C CA . LYS A 1 80 ? -8.421 2.837 10.856 1.00 94.31 80 LYS A CA 1
ATOM 678 C C . LYS A 1 80 ? -7.328 1.891 11.323 1.00 94.31 80 LYS A C 1
ATOM 680 O O . LYS A 1 80 ? -6.611 2.205 12.270 1.00 94.31 80 LYS A O 1
ATOM 685 N N . PHE A 1 81 ? -7.187 0.754 10.653 1.00 94.69 81 PHE A N 1
ATOM 686 C CA . PHE A 1 81 ? -6.058 -0.151 10.839 1.00 94.69 81 PHE A CA 1
ATOM 687 C C . PHE A 1 81 ? -5.303 -0.286 9.520 1.00 94.69 81 PHE A C 1
ATOM 689 O O . PHE A 1 81 ? -5.835 -0.757 8.517 1.00 94.69 81 PHE A O 1
ATOM 696 N N . SER A 1 82 ? -4.053 0.159 9.520 1.00 94.81 82 SER A N 1
ATOM 697 C CA . SER A 1 82 ? -3.237 0.278 8.320 1.00 94.81 82 SER A CA 1
ATOM 698 C C . SER A 1 82 ? -1.938 -0.479 8.518 1.00 94.81 82 SER A C 1
ATOM 700 O O . SER A 1 82 ? -1.154 -0.116 9.393 1.00 94.81 82 SER A O 1
ATOM 702 N N . TYR A 1 83 ? -1.694 -1.495 7.694 1.00 93.25 83 TYR A N 1
ATOM 703 C CA . TYR A 1 83 ? -0.463 -2.274 7.743 1.00 93.25 83 TYR A CA 1
ATOM 704 C C . TYR A 1 83 ? 0.147 -2.357 6.343 1.00 93.25 83 TYR A C 1
ATOM 706 O O . TYR A 1 83 ? -0.483 -2.856 5.421 1.00 93.25 83 TYR A O 1
ATOM 714 N N . LEU A 1 84 ? 1.338 -1.794 6.147 1.00 93.12 84 LEU A N 1
ATOM 715 C CA . LEU A 1 84 ? 2.006 -1.764 4.845 1.00 93.12 84 LEU A CA 1
ATOM 716 C C . LEU A 1 84 ? 3.473 -2.160 5.010 1.00 93.12 84 LEU A C 1
ATOM 718 O O . LEU A 1 84 ? 4.107 -1.730 5.974 1.00 93.12 84 LEU A O 1
ATOM 722 N N . PHE A 1 85 ? 4.012 -2.928 4.062 1.00 90.38 85 PHE A N 1
ATOM 723 C CA . PHE A 1 85 ? 5.451 -3.193 3.969 1.00 90.38 85 PHE A CA 1
ATOM 724 C C . PHE A 1 85 ? 6.071 -2.447 2.803 1.00 90.38 85 PHE A C 1
ATOM 726 O O . PHE A 1 85 ? 5.610 -2.559 1.670 1.00 90.38 85 PHE A O 1
ATOM 733 N N . HIS A 1 86 ? 7.161 -1.749 3.094 1.00 88.44 86 HIS A N 1
ATOM 734 C CA . HIS A 1 86 ? 7.979 -1.071 2.106 1.00 88.44 86 HIS A CA 1
ATOM 735 C C . HIS A 1 86 ? 9.364 -1.730 2.085 1.00 88.44 86 HIS A C 1
ATOM 737 O O . HIS A 1 86 ? 10.119 -1.587 3.044 1.00 88.44 86 HIS A O 1
ATOM 743 N N . ALA A 1 87 ? 9.685 -2.466 1.023 1.00 83.75 87 ALA A N 1
ATOM 744 C CA . ALA A 1 87 ? 10.894 -3.285 0.914 1.00 83.75 87 ALA A CA 1
ATOM 745 C C . ALA A 1 87 ? 11.892 -2.777 -0.143 1.00 83.75 87 ALA A C 1
ATOM 747 O O . ALA A 1 87 ? 13.080 -3.068 -0.048 1.00 83.75 87 ALA A O 1
ATOM 748 N N . ASP A 1 88 ? 11.456 -1.982 -1.123 1.00 78.31 88 ASP A N 1
ATOM 749 C CA . ASP A 1 88 ? 12.262 -1.592 -2.299 1.00 78.31 88 ASP A CA 1
ATOM 750 C C . ASP A 1 88 ? 13.422 -0.6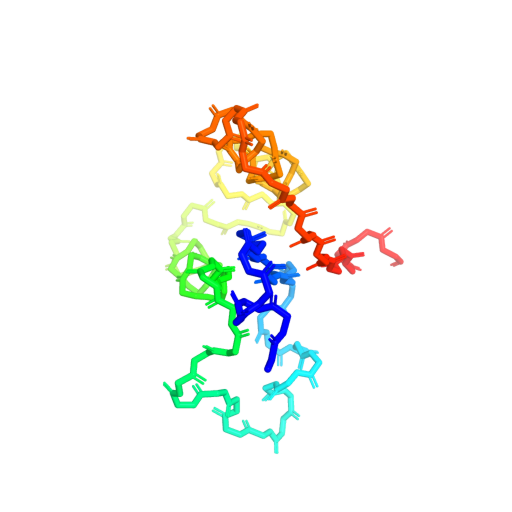26 -2.005 1.00 78.31 88 ASP A C 1
ATOM 752 O O . ASP A 1 88 ? 14.222 -0.356 -2.893 1.00 78.31 88 ASP A O 1
ATOM 756 N N . TYR A 1 89 ? 13.561 -0.140 -0.766 1.00 71.19 89 TYR A N 1
ATOM 757 C CA . TYR A 1 89 ? 14.682 0.709 -0.321 1.00 71.19 89 TYR A CA 1
ATOM 758 C C . TYR A 1 89 ? 15.483 0.122 0.858 1.00 71.19 89 TYR A C 1
ATOM 760 O O . TYR A 1 89 ? 16.191 0.870 1.534 1.00 71.19 89 TYR A O 1
ATOM 768 N N . SER A 1 90 ? 15.334 -1.177 1.144 1.00 61.59 90 SER A N 1
ATOM 769 C CA . SER A 1 90 ? 16.071 -1.876 2.217 1.00 61.59 90 SER A CA 1
ATOM 770 C C . SER A 1 90 ? 17.421 -2.425 1.763 1.00 61.59 90 SER A C 1
ATOM 772 O O . SER A 1 90 ? 17.549 -2.775 0.569 1.00 61.59 90 SER A O 1
#

InterPro domains:
  IPR004245 Protein of unknown function DUF229 [PF02995] (4-88)
  IPR004245 Protein of unknown function DUF229 [PTHR10974] (4-90)